Protein AF-A0A2S2E3Z5-F1 (afdb_monomer_lite)

Organism: NCBI:txid2183582

Secondary structure (DSSP, 8-state):
---------------------SSSSSS--S--------------------EEES-HHHHHHHHHHHHHTTHHHHHHHHHHS-SSS--TTEEEESSSS-GGGTS-TT-EEEEEEE---S-SS-HHHHHHHHHHHHHHHHHHTT---

Radius of gyration: 32.73 Å; chains: 1; bounding box: 74×74×73 Å

Foldseek 3Di:
DDYDDDDDDDDDDDDDDDDDDDDPPPPPPDDDDDPDDPDDPPVCPPFDAWDKAQDLVVLVVLQVVLVVVLLQLQLCCQQPVGSPDGLPQWGWDFDDDDQVVHDDPRITTTTITGDDDVDPGDPVSSVVSSVVSSVVSCVVVVHDD

pLDDT: mean 75.18, std 23.55, range [30.61, 97.56]

Structure (mmCIF, N/CA/C/O backbone):
data_AF-A0A2S2E3Z5-F1
#
_entry.id   AF-A0A2S2E3Z5-F1
#
loop_
_atom_site.group_PDB
_atom_site.id
_atom_site.type_symbol
_atom_site.label_atom_id
_atom_site.label_alt_id
_atom_site.label_comp_id
_atom_site.label_asym_id
_atom_site.label_entity_id
_atom_site.label_seq_id
_atom_site.pdbx_PDB_ins_code
_atom_site.Cartn_x
_atom_site.Cartn_y
_atom_site.Cartn_z
_atom_site.occupancy
_atom_site.B_iso_or_equiv
_atom_site.auth_seq_id
_atom_site.auth_comp_id
_atom_site.auth_asym_id
_atom_site.auth_atom_id
_atom_site.pdbx_PDB_model_num
ATOM 1 N N . MET A 1 1 ? 56.247 36.888 55.547 1.00 40.88 1 MET A N 1
ATOM 2 C CA . MET A 1 1 ? 55.958 36.630 54.121 1.00 40.88 1 MET A CA 1
ATOM 3 C C . MET A 1 1 ? 54.585 37.226 53.820 1.00 40.88 1 MET A C 1
ATOM 5 O O . MET A 1 1 ? 53.618 36.719 54.360 1.00 40.88 1 MET A O 1
ATOM 9 N N . LYS A 1 2 ? 54.582 38.364 53.095 1.00 38.31 2 LYS A N 1
ATOM 10 C CA . LYS A 1 2 ? 53.481 39.128 52.446 1.00 38.31 2 LYS A CA 1
ATOM 11 C C . LYS A 1 2 ? 52.156 39.290 53.226 1.00 38.31 2 LYS A C 1
ATOM 13 O O . LYS A 1 2 ? 51.391 38.346 53.335 1.00 38.31 2 LYS A O 1
ATOM 18 N N . SER A 1 3 ? 51.948 40.429 53.899 1.00 33.06 3 SER A N 1
ATOM 19 C CA . SER A 1 3 ? 51.377 41.718 53.401 1.00 33.06 3 SER A CA 1
ATOM 20 C C . SER A 1 3 ? 49.857 41.760 53.623 1.00 33.06 3 SER A C 1
ATOM 22 O O . SER A 1 3 ? 49.135 40.955 53.056 1.00 33.06 3 SER A O 1
ATOM 24 N N . GLU A 1 4 ? 49.366 42.469 54.643 1.00 31.39 4 GLU A N 1
ATOM 25 C CA . GLU A 1 4 ? 49.047 43.917 54.718 1.00 31.39 4 GLU A CA 1
ATOM 26 C C . GLU A 1 4 ? 47.560 44.201 54.401 1.00 31.39 4 GLU A C 1
ATOM 28 O O . GLU A 1 4 ? 47.066 43.849 53.342 1.00 31.39 4 GLU A O 1
ATOM 33 N N . VAL A 1 5 ? 46.760 44.578 55.413 1.00 31.84 5 VAL A N 1
ATOM 34 C CA . VAL A 1 5 ? 46.339 45.957 55.794 1.00 31.84 5 VAL A CA 1
ATOM 35 C C . VAL A 1 5 ? 45.035 46.357 55.068 1.00 31.84 5 VAL A C 1
ATOM 37 O O . VAL A 1 5 ? 44.982 46.436 53.855 1.00 31.84 5 VAL A O 1
ATOM 40 N N . LYS A 1 6 ? 43.879 46.386 55.750 1.00 30.61 6 LYS A N 1
ATOM 41 C CA . LYS A 1 6 ? 43.301 47.456 56.604 1.00 30.61 6 LYS A CA 1
ATOM 42 C C . LYS A 1 6 ? 42.541 48.540 55.808 1.00 30.61 6 LYS A C 1
ATOM 44 O O . LYS A 1 6 ? 43.124 49.292 55.048 1.00 30.61 6 LYS A O 1
ATOM 49 N N . LYS A 1 7 ? 41.295 48.743 56.262 1.00 32.44 7 LYS A N 1
ATOM 50 C CA . LYS A 1 7 ? 40.623 50.036 56.530 1.00 32.44 7 LYS A CA 1
ATOM 51 C C . LYS A 1 7 ? 39.932 50.828 55.397 1.00 32.44 7 LYS A C 1
ATOM 53 O O . LYS A 1 7 ? 40.562 51.355 54.502 1.00 32.44 7 LYS A O 1
ATOM 58 N N . LYS A 1 8 ? 38.650 51.097 55.706 1.00 30.69 8 LYS A N 1
ATOM 59 C CA . LYS A 1 8 ? 37.902 52.382 55.692 1.00 30.69 8 LYS A CA 1
ATOM 60 C C . LYS A 1 8 ? 37.706 53.153 54.366 1.00 30.69 8 LYS A C 1
ATOM 62 O O . LYS A 1 8 ? 38.656 53.655 53.793 1.00 30.69 8 LYS A O 1
ATOM 67 N N . ARG A 1 9 ? 36.404 53.351 54.057 1.00 36.72 9 ARG A N 1
ATOM 68 C CA . ARG A 1 9 ? 35.670 54.541 53.524 1.00 36.72 9 ARG A CA 1
ATOM 69 C C . ARG A 1 9 ? 36.523 55.805 53.259 1.00 36.72 9 ARG A C 1
ATOM 71 O O . ARG A 1 9 ? 37.350 56.086 54.125 1.00 36.72 9 ARG A O 1
ATOM 78 N N . PRO A 1 10 ? 36.194 56.685 52.276 1.00 39.16 10 PRO A N 1
ATOM 79 C CA . PRO A 1 10 ? 34.816 57.162 52.036 1.00 39.16 10 PRO A CA 1
ATOM 80 C C . PRO A 1 10 ? 34.442 57.628 50.599 1.00 39.16 10 PRO A C 1
ATOM 82 O O . PRO A 1 10 ? 35.269 57.685 49.703 1.00 39.16 10 PRO A O 1
ATOM 85 N N . SER A 1 11 ? 33.145 57.938 50.447 1.00 40.94 11 SER A N 1
ATOM 86 C CA . SER A 1 11 ? 32.501 58.996 49.632 1.00 40.94 11 SER A CA 1
ATOM 87 C C . SER A 1 11 ? 33.118 59.466 48.304 1.00 40.94 11 SER A C 1
ATOM 89 O O . SER A 1 11 ? 34.217 60.002 48.309 1.00 40.94 11 SER A O 1
ATOM 91 N N . LEU A 1 12 ? 32.308 59.437 47.236 1.00 34.06 12 LEU A N 1
ATOM 92 C CA . LEU A 1 12 ? 31.964 60.530 46.289 1.00 34.06 12 LEU A CA 1
ATOM 93 C C . LEU A 1 12 ? 31.145 59.862 45.152 1.00 34.06 12 LEU A C 1
ATOM 95 O O . LEU A 1 12 ? 31.655 58.980 44.476 1.00 34.06 12 LEU A O 1
ATOM 99 N N . SER A 1 13 ? 29.817 59.978 45.063 1.00 32.81 13 SER A N 1
ATOM 100 C CA . SER A 1 13 ? 29.017 61.114 44.574 1.00 32.81 13 SER A CA 1
ATOM 101 C C . SER A 1 13 ? 29.435 61.659 43.201 1.00 32.81 13 SER A C 1
ATOM 103 O O . SER A 1 13 ? 30.379 62.437 43.139 1.00 32.81 13 SER A O 1
ATOM 105 N N . CYS A 1 14 ? 28.583 61.359 42.203 1.00 31.95 14 CYS A N 1
ATOM 106 C CA . CYS A 1 14 ? 28.210 62.177 41.032 1.00 31.95 14 CYS A CA 1
ATOM 107 C C . CYS A 1 14 ? 29.308 62.420 39.966 1.00 31.95 14 CYS A C 1
ATOM 109 O O . CYS A 1 14 ? 30.441 62.712 40.292 1.00 31.95 14 CYS A O 1
ATOM 111 N N . GLN A 1 15 ? 29.071 62.394 38.655 1.00 37.56 15 GLN A N 1
ATOM 112 C CA . GLN A 1 15 ? 27.871 62.259 37.830 1.00 37.56 15 GLN A CA 1
ATOM 113 C C . GLN A 1 15 ? 28.333 62.050 36.349 1.00 37.56 15 GLN A C 1
ATOM 115 O O . GLN A 1 15 ? 29.526 61.831 36.139 1.00 37.56 15 GLN A O 1
ATOM 120 N N . PRO A 1 16 ? 27.432 62.009 35.342 1.00 53.75 16 PRO A N 1
ATOM 121 C CA . PRO A 1 16 ? 27.617 61.366 34.038 1.00 53.75 16 PRO A CA 1
ATOM 122 C C . PRO A 1 16 ? 28.481 62.254 33.117 1.00 53.75 16 PRO A C 1
ATOM 124 O O . PRO A 1 16 ? 28.834 63.365 33.487 1.00 53.75 16 PRO A O 1
ATOM 127 N N . VAL A 1 17 ? 28.930 61.845 31.932 1.00 37.28 17 VAL A N 1
ATOM 128 C CA . VAL A 1 17 ? 28.129 61.591 30.728 1.00 37.28 17 VAL A CA 1
ATOM 129 C C . VAL A 1 17 ? 29.037 61.000 29.655 1.00 37.28 17 VAL A C 1
ATOM 131 O O . VAL A 1 17 ? 30.145 61.495 29.501 1.00 37.28 17 VAL A O 1
ATOM 134 N N . SER A 1 18 ? 28.453 60.115 28.835 1.00 41.28 18 SER A N 1
ATOM 135 C CA . SER A 1 18 ? 28.618 60.073 27.370 1.00 41.28 18 SER A CA 1
ATOM 136 C C . SER A 1 18 ? 30.040 59.735 26.865 1.00 41.28 18 SER A C 1
ATOM 138 O O . SER A 1 18 ? 31.052 60.075 27.443 1.00 41.28 18 SER A O 1
ATOM 140 N N . VAL A 1 19 ? 30.272 59.050 25.762 1.00 40.72 19 VAL A N 1
ATOM 141 C CA . VAL A 1 19 ? 29.564 59.008 24.500 1.00 40.72 19 VAL A CA 1
ATOM 142 C C . VAL A 1 19 ? 30.114 57.753 23.800 1.00 40.72 19 VAL A C 1
ATOM 144 O O . VAL A 1 19 ? 31.325 57.571 23.778 1.00 40.72 19 VAL A O 1
ATOM 147 N N . LYS A 1 20 ? 29.242 56.982 23.141 1.00 33.75 20 LYS A N 1
ATOM 148 C CA . LYS A 1 20 ? 29.552 56.104 21.993 1.00 33.75 20 LYS A CA 1
ATOM 149 C C . LYS A 1 20 ? 30.392 54.837 22.230 1.00 33.75 20 LYS A C 1
ATOM 151 O O . LYS A 1 20 ? 31.569 54.895 22.545 1.00 33.75 20 LYS A O 1
ATOM 156 N N . SER A 1 21 ? 29.780 53.730 21.789 1.00 45.66 21 SER A N 1
ATOM 157 C CA . SER A 1 21 ? 30.426 52.716 20.941 1.00 45.66 21 SER A CA 1
ATOM 158 C C . SER A 1 21 ? 31.442 51.824 21.670 1.00 45.66 21 SER A C 1
ATOM 160 O O . SER A 1 21 ? 32.473 52.272 22.128 1.00 45.66 21 SER A O 1
ATOM 162 N N . VAL A 1 22 ? 31.287 50.513 21.799 1.00 46.78 22 VAL A N 1
ATOM 163 C CA . VAL A 1 22 ? 30.863 49.522 20.809 1.00 46.78 22 VAL A CA 1
ATOM 164 C C . VAL A 1 22 ? 30.614 48.240 21.611 1.00 46.78 22 VAL A C 1
ATOM 166 O O . VAL A 1 22 ? 31.558 47.493 21.814 1.00 46.78 22 VAL A O 1
ATOM 169 N N . MET A 1 23 ? 29.421 47.981 22.159 1.00 42.38 23 MET A N 1
ATOM 170 C CA . MET A 1 23 ? 29.126 46.615 22.655 1.00 42.38 23 MET A CA 1
ATOM 171 C C . MET A 1 23 ? 27.669 46.312 23.024 1.00 42.38 23 MET A C 1
ATOM 173 O O . MET A 1 23 ? 27.415 45.330 23.704 1.00 42.38 23 MET A O 1
ATOM 177 N N . TYR A 1 24 ? 26.688 47.103 22.585 1.00 46.25 24 TYR A N 1
ATOM 178 C CA . TYR A 1 24 ? 25.273 46.792 22.851 1.00 46.25 24 TYR A CA 1
ATOM 179 C C . TYR A 1 24 ? 24.386 47.014 21.620 1.00 46.25 24 TYR A C 1
ATOM 181 O O . TYR A 1 24 ? 23.295 47.558 21.714 1.00 46.25 24 TYR A O 1
ATOM 189 N N . ALA A 1 25 ? 24.866 46.593 20.446 1.00 46.41 25 ALA A N 1
ATOM 190 C CA . ALA A 1 25 ? 24.129 46.663 19.179 1.00 46.41 25 ALA A CA 1
ATOM 191 C C . ALA A 1 25 ? 23.943 45.283 18.513 1.00 46.41 25 ALA A C 1
ATOM 193 O O . ALA A 1 25 ? 23.871 45.194 17.294 1.00 46.41 25 ALA A O 1
ATOM 194 N N . LEU A 1 26 ? 23.887 44.198 19.296 1.00 47.25 26 LEU A N 1
ATOM 195 C CA . LEU A 1 26 ? 23.691 42.834 18.771 1.00 47.25 26 LEU A CA 1
ATOM 196 C C . LEU A 1 26 ? 22.457 42.109 19.332 1.00 47.25 26 LEU A C 1
ATOM 198 O O . LEU A 1 26 ? 22.245 40.947 19.010 1.00 47.25 26 LEU A O 1
ATOM 202 N N . LEU A 1 27 ? 21.611 42.779 20.123 1.00 46.38 27 LEU A N 1
ATOM 203 C CA . LEU A 1 27 ? 20.458 42.144 20.785 1.00 46.38 27 LEU A CA 1
ATOM 204 C C . LEU A 1 27 ? 19.097 42.787 20.456 1.00 46.38 27 LEU A C 1
ATOM 206 O O . LEU A 1 27 ? 18.189 42.781 21.281 1.00 46.38 27 LEU A O 1
ATOM 210 N N . GLY A 1 28 ? 18.940 43.351 19.254 1.00 51.72 28 GLY A N 1
ATOM 211 C CA . GLY A 1 28 ? 17.730 44.097 18.879 1.00 51.72 28 GLY A CA 1
ATOM 212 C C . GLY A 1 28 ? 17.339 44.007 17.405 1.00 51.72 28 GLY A C 1
ATOM 213 O O . GLY A 1 28 ? 16.947 45.015 16.831 1.00 51.72 28 GLY A O 1
ATOM 214 N N . LEU A 1 29 ? 17.469 42.837 16.771 1.00 50.47 29 LEU A N 1
ATOM 215 C CA . LEU A 1 29 ? 17.175 42.676 15.340 1.00 50.47 29 LEU A CA 1
ATOM 216 C C . LEU A 1 29 ? 16.461 41.344 15.042 1.00 50.47 29 LEU A C 1
ATOM 218 O O . LEU A 1 29 ? 16.943 40.536 14.264 1.00 50.47 29 LEU A O 1
ATOM 222 N N . CYS A 1 30 ? 15.310 41.101 15.684 1.00 48.53 30 CYS A N 1
ATOM 223 C CA . CYS A 1 30 ? 14.481 39.907 15.422 1.00 48.53 30 CYS A CA 1
ATOM 224 C C . CYS A 1 30 ? 12.976 40.181 15.249 1.00 48.53 30 CYS A C 1
ATOM 226 O O . CYS A 1 30 ? 12.184 39.245 15.296 1.00 48.53 30 CYS A O 1
ATOM 228 N N . LEU A 1 31 ? 12.540 41.427 15.053 1.00 54.50 31 LEU A N 1
ATOM 229 C CA . LEU A 1 31 ? 11.109 41.753 14.984 1.00 54.50 31 LEU A CA 1
ATOM 230 C C . LEU A 1 31 ? 10.841 42.812 13.913 1.00 54.50 31 LEU A C 1
ATOM 232 O O . LEU A 1 31 ? 10.732 43.987 14.237 1.00 54.50 31 LEU A O 1
ATOM 236 N N . SER A 1 32 ? 10.747 42.409 12.641 1.00 50.81 32 SER A N 1
ATOM 237 C CA . SER A 1 32 ? 10.041 43.193 11.613 1.00 50.81 32 SER A CA 1
ATOM 238 C C . SER A 1 32 ? 9.955 42.459 10.265 1.00 50.81 32 SER A C 1
ATOM 240 O O . SER A 1 32 ? 10.939 42.360 9.542 1.00 50.81 32 SER A O 1
ATOM 242 N N . ALA A 1 33 ? 8.726 42.067 9.922 1.00 51.44 33 ALA A N 1
ATOM 243 C CA . ALA A 1 33 ? 8.144 42.042 8.576 1.00 51.44 33 ALA A CA 1
ATOM 244 C C . ALA A 1 33 ? 8.738 41.117 7.490 1.00 51.44 33 ALA A C 1
ATOM 246 O O . ALA A 1 33 ? 9.608 41.500 6.716 1.00 51.44 33 ALA A O 1
ATOM 247 N N . CYS A 1 34 ? 8.069 39.977 7.294 1.00 47.25 34 CYS A N 1
ATOM 248 C CA . CYS A 1 34 ? 7.616 39.547 5.966 1.00 47.25 34 CYS A CA 1
ATOM 249 C C . CYS A 1 34 ? 6.253 38.855 6.107 1.00 47.25 34 CYS A C 1
ATOM 251 O O . CY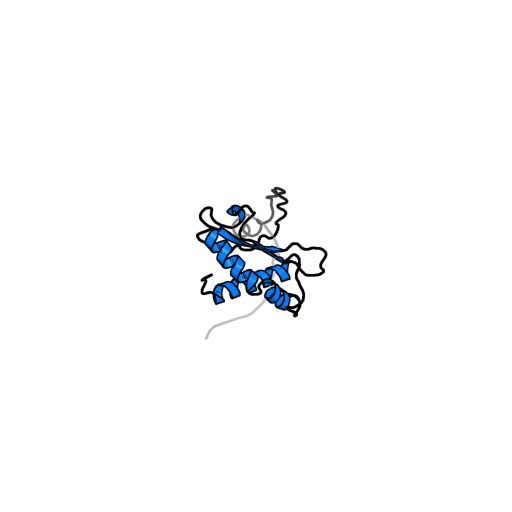S A 1 34 ? 6.148 37.639 6.234 1.00 47.25 34 CYS A O 1
ATOM 253 N N . SER 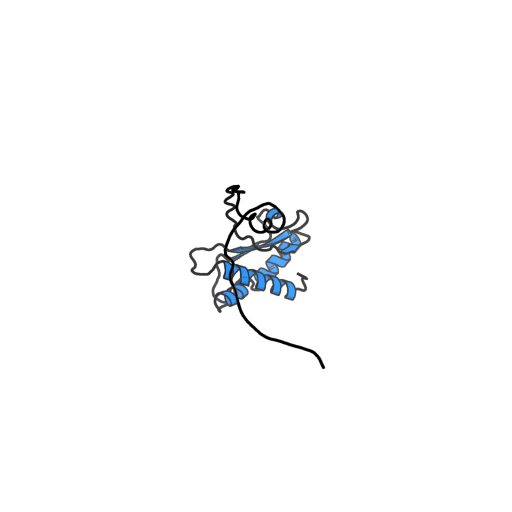A 1 35 ? 5.195 39.667 6.106 1.00 52.25 35 SER A N 1
ATOM 254 C CA . SER A 1 35 ? 3.825 39.216 5.873 1.00 52.25 35 SER A CA 1
ATOM 255 C C . SER A 1 35 ? 3.618 39.077 4.365 1.00 52.25 35 SER A C 1
ATOM 257 O O . SER A 1 35 ? 3.227 40.030 3.701 1.00 52.25 35 SER A O 1
ATOM 259 N N . LEU A 1 36 ? 3.899 37.895 3.824 1.00 49.28 36 LEU A N 1
ATOM 260 C CA . LEU A 1 36 ? 3.430 37.456 2.510 1.00 49.28 36 LEU A CA 1
ATOM 261 C C . LEU A 1 36 ? 2.909 36.032 2.688 1.00 49.28 36 LEU A C 1
ATOM 263 O O . LEU A 1 36 ? 3.658 35.064 2.608 1.00 49.28 36 LEU A O 1
ATOM 267 N N . THR A 1 37 ? 1.618 35.908 2.983 1.00 56.25 37 THR A N 1
ATOM 268 C CA . THR A 1 37 ? 0.885 34.652 2.837 1.00 56.25 37 THR A CA 1
ATOM 269 C C . THR A 1 37 ? 0.194 34.666 1.475 1.00 56.25 37 THR A C 1
ATOM 271 O O . THR A 1 37 ? -0.861 35.284 1.326 1.00 56.25 37 THR A O 1
ATOM 274 N N . PRO A 1 38 ? 0.717 33.969 0.450 1.00 46.47 38 PRO A N 1
ATOM 275 C CA . PRO A 1 38 ? -0.147 33.491 -0.604 1.00 46.47 38 PRO A CA 1
ATOM 276 C C . PRO A 1 38 ? -1.014 32.392 0.006 1.00 46.47 38 PRO A C 1
ATOM 278 O O . PRO A 1 38 ? -0.557 31.295 0.327 1.00 46.47 38 PRO A O 1
ATOM 281 N N . SER A 1 39 ? -2.288 32.728 0.180 1.00 52.66 39 SER A N 1
ATOM 282 C CA . SER A 1 39 ? -3.381 31.779 0.315 1.00 52.66 39 SER A CA 1
ATOM 283 C C . SER A 1 39 ? -3.370 30.838 -0.892 1.00 52.66 39 SER A C 1
ATOM 285 O O . SER A 1 39 ? -4.039 31.094 -1.888 1.00 52.66 39 SER A O 1
ATOM 287 N N . SER A 1 40 ? -2.656 29.720 -0.794 1.00 45.16 40 SER A N 1
ATOM 288 C CA . SER A 1 40 ? -3.095 28.508 -1.468 1.00 45.16 40 SER A CA 1
ATOM 289 C C . SER A 1 40 ? -3.667 27.602 -0.391 1.00 45.16 40 SER A C 1
ATOM 291 O O . SER A 1 40 ? -2.965 26.974 0.398 1.00 45.16 40 SER A O 1
ATOM 293 N N . LYS A 1 41 ? -4.998 27.567 -0.333 1.00 45.00 41 LYS A N 1
ATOM 294 C CA . LYS A 1 41 ? -5.705 26.378 0.124 1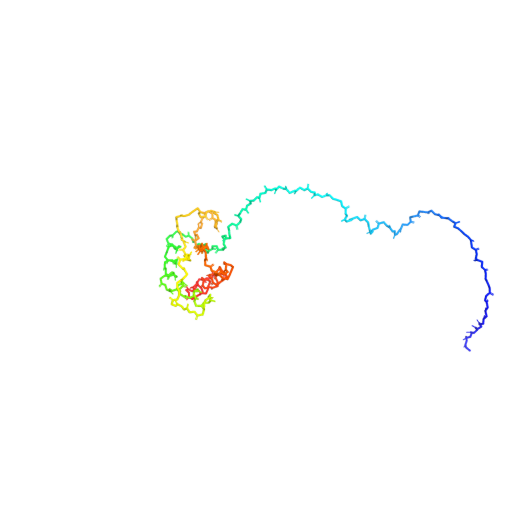.00 45.00 41 LYS A CA 1
ATOM 295 C C . LYS A 1 41 ? -5.361 25.268 -0.868 1.00 45.00 41 LYS A C 1
ATOM 297 O O . LYS A 1 41 ? -6.161 24.933 -1.733 1.00 45.00 41 LYS A O 1
ATOM 302 N N . GLN A 1 42 ? -4.151 24.729 -0.786 1.00 39.25 42 GLN A N 1
ATOM 303 C CA . GLN A 1 42 ? -3.939 23.369 -1.218 1.00 39.25 42 GLN A CA 1
ATOM 304 C C . GLN A 1 42 ? -4.593 22.554 -0.115 1.00 39.25 42 GLN A C 1
ATOM 306 O O . GLN A 1 42 ? -4.038 22.383 0.967 1.00 39.25 42 GLN A O 1
ATOM 311 N N . GLU A 1 43 ? -5.848 22.174 -0.344 1.00 43.56 43 GLU A N 1
ATOM 312 C CA . GLU A 1 43 ? -6.482 21.104 0.406 1.00 43.56 43 GLU A CA 1
ATOM 313 C C . GLU A 1 43 ? -5.601 19.882 0.151 1.00 43.56 43 GLU A C 1
ATOM 315 O O . GLU A 1 43 ? -5.712 19.202 -0.870 1.00 43.56 43 GLU A O 1
ATOM 320 N N . SER A 1 44 ? -4.598 19.721 1.013 1.00 41.44 44 SER A N 1
ATOM 321 C CA . SER A 1 44 ? -3.599 18.675 0.976 1.00 41.44 44 SER A CA 1
ATOM 322 C C . SER A 1 44 ? -4.330 17.391 1.298 1.00 41.44 44 SER A C 1
ATOM 324 O O . SER A 1 44 ? -4.336 16.906 2.426 1.00 41.44 44 SER A O 1
ATOM 326 N N . ARG A 1 45 ? -5.014 16.843 0.290 1.00 48.47 45 ARG A N 1
ATOM 327 C CA . ARG A 1 45 ? -5.426 15.453 0.338 1.00 48.47 45 ARG A CA 1
ATOM 328 C C . ARG A 1 45 ? -4.144 14.684 0.619 1.00 48.47 45 ARG A C 1
ATOM 330 O O . ARG A 1 45 ? -3.204 14.804 -0.169 1.00 48.47 45 ARG A O 1
ATOM 337 N N . PRO A 1 46 ? -4.070 13.976 1.750 1.00 49.00 46 PRO A N 1
ATOM 338 C CA . PRO A 1 46 ? -2.878 13.250 2.106 1.00 49.00 46 PRO A CA 1
ATOM 339 C C . PRO A 1 46 ? -2.748 12.099 1.117 1.00 49.00 46 PRO A C 1
ATOM 341 O O . PRO A 1 46 ? -3.323 11.035 1.333 1.00 49.00 46 PRO A O 1
ATOM 344 N N . VAL A 1 47 ? -2.059 12.313 -0.005 1.00 53.94 47 VAL A N 1
ATOM 345 C CA . VAL A 1 47 ? -1.636 11.190 -0.825 1.00 53.94 47 VAL A CA 1
ATOM 346 C C . VAL A 1 47 ? -0.267 10.783 -0.334 1.00 53.94 47 VAL A C 1
ATOM 348 O O . VAL A 1 47 ? 0.751 11.392 -0.657 1.00 53.94 47 VAL A O 1
ATOM 351 N N . TYR A 1 48 ? -0.280 9.797 0.554 1.00 60.62 48 TYR A N 1
ATOM 352 C CA . TYR A 1 48 ? 0.921 9.306 1.196 1.00 60.62 48 TYR A CA 1
ATOM 353 C C . TYR A 1 48 ? 1.508 8.129 0.420 1.00 60.62 48 TYR A C 1
ATOM 355 O O . TYR A 1 48 ? 0.859 7.107 0.226 1.00 60.62 48 TYR A O 1
ATOM 363 N N . GLN A 1 49 ? 2.763 8.348 0.021 1.00 63.81 49 GLN A N 1
ATOM 364 C CA . GLN A 1 49 ? 3.807 7.422 -0.412 1.00 63.81 49 GLN A CA 1
ATOM 365 C C . GLN A 1 49 ? 3.372 6.302 -1.358 1.00 63.81 49 GLN A C 1
ATOM 367 O O . GLN A 1 49 ? 2.954 5.222 -0.946 1.00 63.81 49 GLN A O 1
ATOM 372 N N . ALA A 1 50 ? 3.553 6.566 -2.648 1.00 79.19 50 ALA A N 1
ATOM 373 C CA . ALA A 1 50 ? 3.477 5.531 -3.654 1.00 79.19 50 ALA A CA 1
ATOM 374 C C . ALA A 1 50 ? 4.737 4.664 -3.665 1.00 79.19 50 ALA A C 1
ATOM 376 O O . ALA A 1 50 ? 5.847 5.145 -3.434 1.00 79.19 50 ALA A O 1
ATOM 377 N N . PHE A 1 51 ? 4.548 3.388 -3.981 1.00 90.38 51 PHE A N 1
ATOM 378 C CA . PHE A 1 51 ? 5.640 2.487 -4.319 1.00 90.38 51 PHE A CA 1
ATOM 379 C C . PHE A 1 51 ? 5.779 2.417 -5.844 1.00 90.38 51 PHE A C 1
ATOM 381 O O . PHE A 1 51 ? 4.867 1.942 -6.519 1.00 90.38 51 PHE A O 1
ATOM 388 N N . CYS A 1 52 ? 6.881 2.938 -6.383 1.00 92.62 52 CYS A N 1
ATOM 389 C CA . CYS A 1 52 ? 7.082 3.119 -7.821 1.00 92.62 52 CYS A CA 1
ATOM 390 C C . CYS A 1 52 ? 7.809 1.921 -8.448 1.00 92.62 52 CYS A C 1
ATOM 392 O O . CYS A 1 52 ? 8.858 1.501 -7.968 1.00 92.62 52 CYS A O 1
ATOM 394 N N . LEU A 1 53 ? 7.263 1.397 -9.544 1.00 93.81 53 LEU A N 1
ATOM 395 C CA . LEU A 1 53 ? 7.751 0.223 -10.273 1.00 93.81 53 LEU A CA 1
ATOM 396 C C . LEU A 1 53 ? 8.124 0.574 -11.714 1.00 93.81 53 LEU A C 1
ATOM 398 O O . LEU A 1 53 ? 7.719 1.614 -12.236 1.00 93.81 53 LEU A O 1
ATOM 402 N N . GLY A 1 54 ? 8.884 -0.302 -12.376 1.00 94.06 54 GLY A N 1
ATOM 403 C CA . GLY A 1 54 ? 9.415 -0.034 -13.716 1.00 94.06 54 GLY A CA 1
ATOM 404 C C . GLY A 1 54 ? 8.369 -0.107 -14.830 1.00 94.06 54 GLY A C 1
ATOM 405 O O . GLY A 1 54 ? 8.593 0.411 -15.921 1.00 94.06 54 GLY A O 1
ATOM 406 N N . SER A 1 55 ? 7.217 -0.738 -14.581 1.00 94.88 55 SER A N 1
ATOM 407 C CA . SER A 1 55 ? 6.142 -0.863 -15.570 1.00 94.88 55 SER A CA 1
ATOM 408 C C . SER A 1 55 ? 4.752 -0.941 -14.936 1.00 94.88 55 SER A C 1
ATOM 410 O O . SER A 1 55 ? 4.592 -1.386 -13.799 1.00 94.88 55 SER A O 1
ATOM 412 N N . GLU A 1 56 ? 3.725 -0.574 -15.707 1.00 94.31 56 GLU A N 1
ATOM 413 C CA . GLU A 1 56 ? 2.323 -0.716 -15.298 1.00 94.31 56 GLU A CA 1
ATOM 414 C C . GLU A 1 56 ? 1.961 -2.179 -15.028 1.00 94.31 56 GLU A C 1
ATOM 416 O O . GLU A 1 56 ? 1.289 -2.491 -14.050 1.00 94.31 56 GLU A O 1
ATOM 421 N N . ALA A 1 57 ? 2.437 -3.096 -15.877 1.00 96.19 57 ALA A N 1
ATOM 422 C CA . ALA A 1 57 ? 2.186 -4.525 -15.728 1.00 96.19 57 ALA A CA 1
ATOM 423 C C . ALA A 1 57 ? 2.762 -5.064 -14.411 1.00 96.19 57 ALA A C 1
ATOM 425 O O . ALA A 1 57 ? 2.129 -5.879 -13.738 1.00 96.19 57 ALA A O 1
ATOM 426 N N . GLU A 1 58 ? 3.941 -4.582 -14.018 1.00 95.50 58 GLU A N 1
ATOM 427 C CA . GLU A 1 58 ? 4.555 -4.925 -12.742 1.00 95.50 58 GLU A CA 1
ATOM 428 C C . GLU A 1 58 ? 3.767 -4.353 -11.557 1.00 95.50 58 GLU A C 1
ATOM 430 O O . GLU A 1 58 ? 3.470 -5.104 -10.626 1.00 95.50 58 GLU A O 1
ATOM 435 N N . ALA A 1 59 ? 3.351 -3.082 -11.623 1.00 95.38 59 ALA A N 1
ATOM 436 C CA . ALA A 1 59 ? 2.500 -2.453 -10.610 1.00 95.38 59 ALA A CA 1
ATOM 437 C C . ALA A 1 59 ? 1.155 -3.159 -10.450 1.00 95.38 59 ALA A C 1
ATOM 439 O O . ALA A 1 59 ? 0.760 -3.484 -9.330 1.00 95.38 59 ALA A O 1
ATOM 440 N N . ARG A 1 60 ? 0.496 -3.497 -11.562 1.00 96.38 60 ARG A N 1
ATOM 441 C CA . ARG A 1 60 ? -0.750 -4.266 -11.568 1.00 96.38 60 ARG A CA 1
ATOM 442 C C . ARG A 1 60 ? -0.550 -5.654 -10.972 1.00 96.38 60 ARG A C 1
ATOM 444 O O . ARG A 1 60 ? -1.368 -6.083 -10.162 1.00 96.38 60 ARG A O 1
ATOM 451 N N . ARG A 1 61 ? 0.508 -6.375 -11.358 1.00 96.75 61 ARG A N 1
ATOM 452 C CA . ARG A 1 61 ? 0.785 -7.726 -10.844 1.00 96.75 61 ARG A CA 1
ATOM 453 C C . ARG A 1 61 ? 1.042 -7.697 -9.339 1.00 96.75 61 ARG A C 1
ATOM 455 O O . ARG A 1 61 ? 0.406 -8.448 -8.607 1.00 96.75 61 ARG A O 1
ATOM 462 N N . LEU A 1 62 ? 1.949 -6.832 -8.887 1.00 96.31 62 LEU A N 1
ATOM 463 C CA . LEU A 1 62 ? 2.342 -6.749 -7.483 1.00 96.31 62 LEU A CA 1
ATOM 464 C C . LEU A 1 62 ? 1.212 -6.191 -6.608 1.00 96.31 62 LEU A C 1
ATOM 466 O O . LEU A 1 62 ? 0.940 -6.740 -5.545 1.00 96.31 62 LEU A O 1
ATOM 470 N N . GLY A 1 63 ? 0.513 -5.154 -7.073 1.00 95.56 63 GLY A N 1
ATOM 471 C CA . GLY A 1 63 ? -0.636 -4.574 -6.379 1.00 95.56 63 GLY A CA 1
ATOM 472 C C . GLY A 1 63 ? -1.784 -5.568 -6.210 1.00 95.56 63 GLY A C 1
ATOM 473 O O . GLY A 1 63 ? -2.294 -5.723 -5.100 1.00 95.56 63 GLY A O 1
ATOM 474 N N . ASN A 1 64 ? -2.139 -6.307 -7.270 1.00 96.56 64 ASN A N 1
ATOM 475 C CA . ASN A 1 64 ? -3.148 -7.367 -7.181 1.00 96.56 64 ASN A CA 1
ATOM 476 C C . ASN A 1 64 ? -2.727 -8.484 -6.233 1.00 96.56 64 ASN A C 1
ATOM 478 O O . ASN A 1 64 ? -3.547 -8.955 -5.449 1.00 96.56 64 ASN A O 1
ATOM 482 N N . ASP A 1 65 ? -1.471 -8.919 -6.314 1.00 97.06 65 ASP A N 1
ATOM 483 C CA . ASP A 1 65 ? -0.964 -9.967 -5.442 1.00 97.06 65 ASP A CA 1
ATOM 484 C C . ASP A 1 65 ? -1.028 -9.533 -3.969 1.00 97.06 65 ASP A C 1
ATOM 486 O O . ASP A 1 65 ? -1.593 -10.247 -3.145 1.00 97.06 65 ASP A O 1
ATOM 490 N N . ILE A 1 66 ? -0.562 -8.330 -3.632 1.00 96.81 66 ILE A N 1
ATOM 491 C CA . ILE A 1 66 ? -0.656 -7.782 -2.271 1.00 96.81 66 ILE A CA 1
ATOM 492 C C . ILE A 1 66 ? -2.114 -7.692 -1.813 1.00 96.81 66 ILE A C 1
ATOM 494 O O . ILE A 1 66 ? -2.447 -8.172 -0.730 1.00 96.81 66 ILE A O 1
ATOM 498 N N . TYR A 1 67 ? -2.996 -7.124 -2.638 1.00 95.38 67 TYR A N 1
ATOM 499 C CA . TYR A 1 67 ? -4.403 -6.953 -2.282 1.00 95.38 67 TYR A CA 1
ATOM 500 C C . TYR A 1 67 ? -5.095 -8.298 -2.015 1.00 95.38 67 TYR A C 1
ATOM 502 O O . TYR A 1 67 ? -5.714 -8.481 -0.965 1.00 95.38 67 TYR A O 1
ATOM 510 N N . ARG A 1 68 ? -4.923 -9.273 -2.918 1.00 96.38 68 ARG A N 1
ATOM 511 C CA . ARG A 1 68 ? -5.514 -10.618 -2.804 1.00 96.38 68 ARG A CA 1
ATOM 512 C C . ARG A 1 68 ? -4.952 -11.425 -1.638 1.00 96.38 68 ARG A C 1
ATOM 514 O O . ARG A 1 68 ? -5.665 -12.257 -1.089 1.00 96.38 68 ARG A O 1
ATOM 521 N N . ASN A 1 69 ? -3.718 -11.158 -1.219 1.00 97.19 69 ASN A N 1
ATOM 522 C CA . ASN A 1 69 ? -3.091 -11.808 -0.065 1.00 97.19 69 ASN A CA 1
ATOM 523 C C . ASN A 1 69 ? -3.424 -11.124 1.278 1.00 97.19 69 ASN A C 1
ATOM 525 O O . ASN A 1 69 ? -2.645 -11.188 2.233 1.00 97.19 69 ASN A O 1
ATOM 529 N N . GLY A 1 70 ? -4.594 -10.485 1.369 1.00 96.38 70 GLY A N 1
ATOM 530 C CA . GLY A 1 70 ? -5.155 -10.019 2.635 1.00 96.38 70 GLY A CA 1
ATOM 531 C C . GLY A 1 70 ? -4.636 -8.662 3.096 1.00 96.38 70 GLY A C 1
ATOM 532 O O . GLY A 1 70 ? -4.565 -8.420 4.298 1.00 96.38 70 GLY A O 1
ATOM 533 N N . TYR A 1 71 ? -4.277 -7.765 2.173 1.00 96.88 71 TYR A N 1
ATOM 534 C CA . TYR A 1 71 ? -3.875 -6.404 2.534 1.00 96.88 71 TYR A CA 1
ATOM 535 C C . TYR A 1 71 ? -4.892 -5.729 3.467 1.00 96.88 71 TYR A C 1
ATOM 537 O O . TYR A 1 71 ? -4.548 -5.336 4.581 1.00 96.88 71 TYR A O 1
ATOM 545 N N . SER A 1 72 ? -6.160 -5.659 3.050 1.00 95.38 72 SER A N 1
ATOM 546 C CA . SER A 1 72 ? -7.203 -4.961 3.810 1.00 95.38 72 SER A CA 1
ATOM 547 C C . SER A 1 72 ? -7.469 -5.600 5.176 1.00 95.38 72 SER A C 1
ATOM 549 O O . SER A 1 72 ? -7.619 -4.879 6.160 1.00 95.38 72 SER A O 1
ATOM 551 N N . SER A 1 73 ? -7.462 -6.934 5.273 1.00 96.88 73 SER A N 1
ATOM 552 C CA . SER A 1 73 ? -7.693 -7.638 6.543 1.00 96.88 73 SER A CA 1
ATOM 553 C C . SER A 1 73 ? -6.530 -7.463 7.523 1.00 96.88 73 SER A C 1
ATOM 555 O O . SER A 1 73 ? -6.750 -7.265 8.719 1.00 96.88 73 SER A O 1
ATOM 557 N N . ARG A 1 74 ? -5.283 -7.447 7.030 1.00 97.56 74 ARG A N 1
ATOM 558 C CA . ARG A 1 74 ? -4.100 -7.130 7.844 1.00 97.56 74 ARG A CA 1
ATOM 559 C C . ARG A 1 74 ? -4.135 -5.689 8.348 1.00 97.56 74 ARG A C 1
ATOM 561 O O . ARG A 1 74 ? -3.818 -5.458 9.510 1.00 97.56 74 ARG A O 1
ATOM 568 N N . VAL A 1 75 ? -4.533 -4.723 7.514 1.00 96.62 75 VAL A N 1
ATOM 569 C CA . VAL A 1 75 ? -4.709 -3.332 7.968 1.00 96.62 75 VAL A CA 1
ATOM 570 C C . VAL A 1 75 ? -5.815 -3.245 9.017 1.00 96.62 75 VAL A C 1
ATOM 572 O O . VAL A 1 75 ? -5.606 -2.614 10.052 1.00 96.62 75 VAL A O 1
ATOM 575 N N . SER A 1 76 ? -6.950 -3.914 8.797 1.00 95.88 76 SER A N 1
ATOM 576 C CA . SER A 1 76 ? -8.051 -3.932 9.762 1.00 95.88 76 SER A CA 1
ATOM 577 C C . SER A 1 76 ? -7.621 -4.451 11.129 1.00 95.88 76 SER A C 1
ATOM 579 O O . SER A 1 76 ? -7.904 -3.813 12.140 1.00 95.88 76 SER A O 1
ATOM 581 N N . TYR A 1 77 ? -6.860 -5.546 11.168 1.00 97.06 77 TYR A N 1
ATOM 582 C CA . TYR A 1 77 ? -6.334 -6.083 12.420 1.00 97.06 77 TYR A CA 1
ATOM 583 C C . TYR A 1 77 ? -5.553 -5.033 13.222 1.00 97.06 77 TYR A C 1
ATOM 585 O O . TYR A 1 77 ? -5.729 -4.915 14.429 1.00 97.06 77 TYR A O 1
ATOM 593 N N . TRP A 1 78 ? -4.735 -4.211 12.566 1.00 96.25 78 TRP A N 1
ATOM 594 C CA . TRP A 1 78 ? -3.979 -3.162 13.254 1.00 96.25 78 TRP A CA 1
ATOM 595 C C . TRP A 1 78 ? -4.811 -1.934 13.643 1.00 96.25 78 TRP A C 1
ATOM 597 O O . TRP A 1 78 ? -4.466 -1.225 14.591 1.00 96.25 78 TRP A O 1
ATOM 607 N N . VAL A 1 79 ? -5.886 -1.651 12.909 1.00 94.06 79 VAL A N 1
ATOM 608 C CA . VAL A 1 79 ? -6.769 -0.508 13.178 1.00 94.06 79 VAL A CA 1
ATOM 609 C C . VAL A 1 79 ? -7.775 -0.832 14.285 1.00 94.06 79 VAL A C 1
ATOM 611 O O . VAL A 1 79 ? -7.971 -0.010 15.177 1.00 94.06 79 VAL A O 1
ATOM 614 N N . TYR A 1 80 ? -8.375 -2.022 14.246 1.00 93.50 80 TYR A N 1
ATOM 615 C CA . TYR A 1 80 ? -9.479 -2.427 15.117 1.00 93.50 80 TYR A CA 1
ATOM 616 C C . TYR A 1 80 ? -9.146 -3.549 16.102 1.00 93.50 80 TYR A C 1
ATOM 618 O O . TYR A 1 80 ? -9.934 -3.805 17.007 1.00 93.50 80 TYR A O 1
ATOM 626 N N . GLY A 1 81 ? -8.018 -4.241 15.937 1.00 95.31 81 GLY A N 1
ATOM 627 C CA . GLY A 1 81 ? -7.736 -5.486 16.661 1.00 95.31 81 GLY A CA 1
ATOM 628 C C . GLY A 1 81 ? -8.450 -6.712 16.082 1.00 95.31 81 GLY A C 1
ATOM 629 O O . GLY A 1 81 ? -8.356 -7.791 16.659 1.00 95.31 81 GLY A O 1
ATOM 630 N N . ASP A 1 82 ? -9.148 -6.566 14.951 1.00 95.44 82 ASP A N 1
ATOM 631 C CA . ASP A 1 82 ? -9.963 -7.611 14.332 1.00 95.44 82 ASP A CA 1
ATOM 632 C C . ASP A 1 82 ? -9.818 -7.569 12.800 1.00 95.44 82 ASP A C 1
ATOM 634 O O . ASP A 1 82 ? -10.057 -6.543 12.158 1.00 95.44 82 ASP A O 1
ATOM 638 N N . SER A 1 83 ? -9.398 -8.685 12.202 1.00 96.25 83 SER A N 1
ATOM 639 C CA . SER A 1 83 ? -9.201 -8.819 10.753 1.00 96.25 83 SER A CA 1
ATOM 640 C C . SER A 1 83 ? -10.496 -9.063 9.972 1.00 96.25 83 SER A C 1
ATOM 642 O O . SER A 1 83 ? -10.475 -8.971 8.744 1.00 96.25 83 SER A O 1
ATOM 644 N N . SER A 1 84 ? -11.596 -9.385 10.661 1.00 95.44 84 SER A N 1
ATOM 645 C CA . SER A 1 84 ? -12.912 -9.640 10.065 1.00 95.44 84 SER A CA 1
ATOM 646 C C . SER A 1 84 ? -13.718 -8.364 9.813 1.00 95.44 84 SER A C 1
ATOM 648 O O . SER A 1 84 ? -14.636 -8.370 8.993 1.00 95.44 84 SER A O 1
ATOM 650 N N . ILE A 1 85 ? -13.359 -7.260 10.475 1.00 93.19 85 ILE A N 1
ATOM 651 C CA . ILE A 1 85 ? -13.970 -5.951 10.243 1.00 93.19 85 ILE A CA 1
ATOM 652 C C . ILE A 1 85 ? -13.431 -5.383 8.927 1.00 93.19 85 ILE A C 1
ATOM 654 O O . ILE A 1 85 ? -12.233 -5.380 8.669 1.00 93.19 85 ILE A O 1
ATOM 658 N N . GLU A 1 86 ? -14.309 -4.891 8.060 1.00 89.62 86 GLU A N 1
ATOM 659 C CA . GLU A 1 86 ? -13.881 -4.278 6.806 1.00 89.62 86 GLU A CA 1
ATOM 660 C C . GLU A 1 86 ? -13.690 -2.765 6.971 1.00 89.62 86 GLU A C 1
ATOM 662 O O . GLU A 1 86 ? -14.545 -2.059 7.510 1.00 89.62 86 GLU A O 1
ATOM 667 N N . ILE A 1 87 ? -12.580 -2.238 6.448 1.00 91.00 87 ILE A N 1
ATOM 668 C CA . ILE A 1 87 ? -12.422 -0.802 6.198 1.00 91.00 87 ILE A CA 1
ATOM 669 C C . ILE A 1 87 ? -12.873 -0.549 4.754 1.00 91.00 87 ILE A C 1
ATOM 671 O O . ILE A 1 87 ? -12.052 -0.513 3.841 1.00 91.00 87 ILE A O 1
ATOM 675 N N . SER A 1 88 ? -14.184 -0.405 4.546 1.00 85.50 88 SER A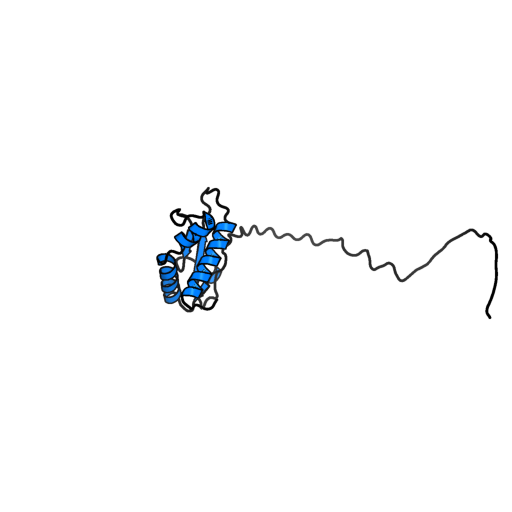 N 1
ATOM 676 C CA . SER A 1 88 ? -14.835 -0.392 3.220 1.00 85.50 88 SER A CA 1
ATOM 677 C C . SER A 1 88 ? -14.283 0.642 2.230 1.00 85.50 88 SER A C 1
ATOM 679 O O . SER A 1 88 ? -14.366 0.472 1.017 1.00 85.50 88 SER A O 1
ATOM 681 N N . SER A 1 89 ? -13.702 1.729 2.729 1.00 88.12 89 SER A N 1
ATOM 682 C CA . SER A 1 89 ? -13.159 2.808 1.909 1.00 88.12 89 SER A CA 1
ATOM 683 C C . SER A 1 89 ? -11.640 2.760 1.721 1.00 88.12 89 SER A C 1
ATOM 685 O O . SER A 1 89 ? -11.079 3.700 1.149 1.00 88.12 89 SER A O 1
ATOM 687 N N . LEU A 1 90 ? -10.972 1.703 2.203 1.00 91.75 90 LEU A N 1
ATOM 688 C CA . LEU A 1 90 ? -9.546 1.449 2.007 1.00 91.75 90 LEU A CA 1
ATOM 689 C C . LEU A 1 90 ? -9.314 0.598 0.752 1.00 91.75 90 LEU A C 1
ATOM 691 O O . LEU A 1 90 ? -9.860 -0.493 0.609 1.00 91.75 90 LEU A O 1
ATOM 695 N N . ALA A 1 91 ? -8.438 1.066 -0.131 1.00 90.94 91 ALA A N 1
ATOM 696 C CA . ALA A 1 91 ? -8.070 0.375 -1.359 1.00 90.94 91 ALA A CA 1
ATOM 697 C C . ALA A 1 91 ? -6.584 0.558 -1.700 1.00 90.94 91 ALA A C 1
ATOM 699 O O . ALA A 1 91 ? -5.947 1.532 -1.290 1.00 90.94 91 ALA A O 1
ATOM 700 N N . LEU A 1 92 ? -6.063 -0.360 -2.517 1.00 93.44 92 LEU A N 1
ATOM 701 C CA . LEU A 1 92 ? -4.815 -0.188 -3.256 1.00 93.44 92 LEU A CA 1
ATOM 702 C C . LEU A 1 92 ? -5.141 0.095 -4.720 1.00 93.44 92 LEU A C 1
ATOM 704 O O . LEU A 1 92 ? -5.972 -0.592 -5.309 1.00 93.44 92 LEU A O 1
ATOM 708 N N . LEU A 1 93 ? -4.489 1.099 -5.298 1.00 92.44 93 LEU A N 1
ATOM 709 C CA . LEU A 1 93 ? -4.644 1.474 -6.699 1.00 92.44 93 LEU A CA 1
ATOM 710 C C . LEU A 1 93 ? -3.298 1.409 -7.419 1.00 92.44 93 LEU A C 1
ATOM 712 O O . LEU A 1 93 ? -2.278 1.796 -6.862 1.00 92.44 93 LEU A O 1
ATOM 716 N N . TRP A 1 94 ? -3.307 0.987 -8.676 1.00 93.06 94 TRP A N 1
ATOM 717 C CA . TRP A 1 94 ? -2.135 0.984 -9.567 1.00 93.06 94 TRP A CA 1
ATOM 718 C C . TRP A 1 94 ? -2.454 1.538 -10.965 1.00 93.06 94 TRP A C 1
ATOM 720 O O . TRP A 1 94 ? -1.574 1.634 -11.814 1.00 93.06 94 TRP A O 1
ATOM 730 N N . GLU A 1 95 ? -3.716 1.898 -11.216 1.00 88.06 95 GLU A N 1
ATOM 731 C CA . GLU A 1 95 ? -4.210 2.455 -12.476 1.00 88.06 95 GLU A CA 1
ATOM 732 C C . GLU A 1 95 ? -5.447 3.340 -12.245 1.00 88.06 95 GLU A C 1
ATOM 734 O O . GLU A 1 95 ? -6.009 3.365 -11.146 1.00 88.06 95 GLU A O 1
ATOM 739 N N . GLY A 1 96 ? -5.890 4.058 -13.284 1.00 86.44 96 GLY A N 1
ATOM 740 C CA . GLY A 1 96 ? -7.107 4.882 -13.231 1.00 86.44 96 GLY A CA 1
ATOM 741 C C . GLY A 1 96 ? -6.937 6.236 -12.530 1.00 86.44 96 GLY A C 1
ATOM 742 O O . GLY A 1 96 ? -7.922 6.853 -12.129 1.00 86.44 96 GLY A O 1
ATOM 743 N N . PHE A 1 97 ? -5.698 6.701 -12.371 1.00 88.38 97 PHE A N 1
ATOM 744 C CA . PHE A 1 97 ? -5.351 8.016 -11.834 1.00 88.38 97 PHE A CA 1
ATOM 745 C C . PHE A 1 97 ? -4.110 8.567 -12.545 1.00 88.38 97 PHE A C 1
ATOM 747 O O . PHE A 1 97 ? -3.362 7.824 -13.182 1.00 88.38 97 PHE A O 1
ATOM 754 N N . ASP A 1 98 ? -3.875 9.872 -12.422 1.00 89.19 98 ASP A N 1
ATOM 755 C CA . ASP A 1 98 ? -2.663 10.491 -12.953 1.00 89.19 98 ASP A CA 1
ATOM 756 C C . ASP A 1 98 ? -1.447 10.124 -12.088 1.00 89.19 98 ASP A C 1
ATOM 758 O O . ASP A 1 98 ? -1.269 10.618 -10.969 1.00 89.19 98 ASP A O 1
ATOM 762 N N . ARG A 1 99 ? -0.624 9.222 -12.632 1.00 87.81 99 ARG A N 1
ATOM 763 C CA . ARG A 1 99 ? 0.578 8.666 -12.000 1.00 87.81 99 ARG A CA 1
ATOM 764 C C . ARG A 1 99 ? 1.676 9.695 -11.736 1.00 87.81 99 ARG A C 1
ATOM 766 O O . ARG A 1 99 ? 2.471 9.485 -10.823 1.00 87.81 99 ARG A O 1
ATOM 773 N N . HIS A 1 100 ? 1.705 10.801 -12.481 1.00 87.56 100 HIS A N 1
ATOM 774 C CA . HIS A 1 100 ? 2.741 11.830 -12.348 1.00 87.56 100 HIS A CA 1
ATOM 775 C C . HIS A 1 100 ? 2.646 12.605 -11.030 1.00 87.56 100 HIS A C 1
ATOM 777 O O . HIS A 1 100 ? 3.611 13.236 -10.614 1.00 87.56 100 HIS A O 1
ATOM 783 N N . ASN A 1 101 ? 1.518 12.493 -10.325 1.00 88.12 101 ASN A N 1
ATOM 784 C CA . ASN A 1 101 ? 1.363 13.038 -8.978 1.00 88.12 101 ASN A CA 1
ATOM 785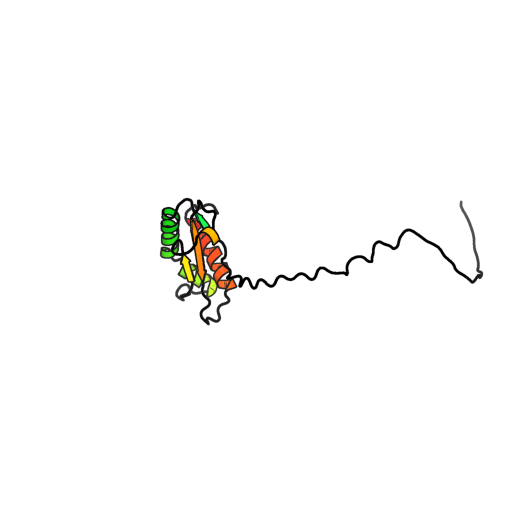 C C . ASN A 1 101 ? 2.084 12.213 -7.899 1.00 88.12 101 ASN A C 1
ATOM 787 O O . ASN A 1 101 ? 2.128 12.637 -6.745 1.00 88.12 101 ASN A O 1
ATOM 791 N N . PHE A 1 102 ? 2.601 11.028 -8.243 1.00 87.88 102 PHE A N 1
ATOM 792 C CA . PHE A 1 102 ? 3.087 10.049 -7.267 1.00 87.88 102 PHE A CA 1
ATOM 793 C C . PHE A 1 102 ? 4.486 9.524 -7.542 1.00 87.88 102 PHE A C 1
ATOM 795 O O . PHE A 1 102 ? 5.216 9.238 -6.597 1.00 87.88 102 PHE A O 1
ATOM 802 N N . CYS A 1 103 ? 4.839 9.373 -8.814 1.00 89.19 103 CYS A N 1
ATOM 803 C CA . CYS A 1 103 ? 6.114 8.820 -9.232 1.00 89.19 103 CYS A CA 1
ATOM 804 C C . CYS A 1 103 ? 6.665 9.571 -10.445 1.00 89.19 103 CYS A C 1
ATOM 806 O O . CYS A 1 103 ? 5.924 10.250 -11.163 1.00 89.19 103 CYS A O 1
ATOM 808 N N . ASP A 1 104 ? 7.959 9.384 -10.710 1.00 90.00 104 ASP A N 1
ATOM 809 C CA . ASP A 1 104 ? 8.601 9.903 -11.913 1.00 90.00 104 ASP A CA 1
ATOM 810 C C . ASP A 1 104 ? 7.896 9.401 -13.186 1.00 90.00 104 ASP A C 1
ATOM 812 O O . ASP A 1 104 ? 7.391 8.271 -13.210 1.00 90.00 104 ASP A O 1
ATOM 816 N N . PRO A 1 105 ? 7.904 10.175 -14.291 1.00 87.81 105 PRO A N 1
ATOM 817 C CA . PRO A 1 105 ? 7.179 9.829 -15.516 1.00 87.81 105 PRO A CA 1
ATOM 818 C C . PRO A 1 105 ? 7.506 8.468 -16.144 1.00 87.81 105 PRO A C 1
ATOM 820 O O . PRO A 1 105 ? 6.693 7.923 -16.896 1.00 87.81 105 PRO A O 1
ATOM 823 N N . SER A 1 106 ? 8.676 7.906 -15.854 1.00 90.38 106 SER A N 1
ATOM 824 C CA . SER A 1 106 ? 9.123 6.595 -16.335 1.00 90.38 106 SER A CA 1
ATOM 825 C C . SER A 1 106 ? 8.667 5.421 -15.461 1.00 90.38 106 SER A C 1
ATOM 827 O O . SER A 1 106 ? 8.923 4.275 -15.816 1.00 90.38 106 SER A O 1
ATOM 829 N N . THR A 1 107 ? 7.987 5.680 -14.343 1.00 93.25 107 THR A N 1
ATOM 830 C CA . THR A 1 107 ? 7.635 4.663 -13.342 1.00 93.25 107 THR A CA 1
ATOM 831 C C . THR A 1 107 ? 6.131 4.621 -13.060 1.00 93.25 107 THR A C 1
ATOM 833 O O . THR A 1 107 ? 5.353 5.448 -13.551 1.00 93.25 107 THR A O 1
ATOM 836 N N . TYR A 1 108 ? 5.706 3.594 -12.322 1.00 94.25 108 TYR A N 1
ATOM 837 C CA . TYR A 1 108 ? 4.301 3.251 -12.118 1.00 94.25 108 TYR A CA 1
ATOM 838 C C . TYR A 1 108 ? 4.007 2.982 -10.635 1.00 94.25 108 TYR A C 1
ATOM 840 O O . TYR A 1 108 ? 4.591 2.065 -10.061 1.00 94.25 108 TYR A O 1
ATOM 848 N N . PRO A 1 109 ? 3.131 3.771 -9.997 1.00 94.00 109 PRO A N 1
ATOM 849 C CA . PRO A 1 109 ? 2.849 3.678 -8.566 1.00 94.00 109 PRO A CA 1
ATOM 850 C C . PRO A 1 109 ? 1.892 2.539 -8.187 1.00 94.00 109 PRO A C 1
ATOM 852 O O . PRO A 1 109 ? 0.907 2.289 -8.877 1.00 94.00 109 PRO A O 1
ATOM 855 N N . ILE A 1 110 ? 2.092 1.971 -6.996 1.00 94.88 110 ILE A N 1
ATOM 856 C CA . ILE A 1 110 ? 1.030 1.409 -6.148 1.00 94.88 110 ILE A CA 1
ATOM 857 C C . ILE A 1 110 ? 0.705 2.450 -5.070 1.00 94.88 110 ILE A C 1
ATOM 859 O O . ILE A 1 110 ? 1.598 2.881 -4.340 1.00 94.88 110 ILE A O 1
ATOM 863 N N . VAL A 1 111 ? -0.561 2.855 -4.970 1.00 93.31 111 VAL A N 1
ATOM 864 C CA . VAL A 1 111 ? -1.047 3.940 -4.106 1.00 93.31 111 VAL A CA 1
ATOM 865 C C . VAL A 1 111 ? -2.061 3.411 -3.102 1.00 93.31 111 VAL A C 1
ATOM 867 O O . VAL A 1 111 ? -2.972 2.662 -3.455 1.00 93.31 111 VAL A O 1
ATOM 870 N N . ILE A 1 112 ? -1.946 3.864 -1.856 1.00 93.62 112 ILE A N 1
ATOM 871 C CA . ILE A 1 112 ? -2.958 3.654 -0.820 1.00 93.62 112 ILE A CA 1
ATOM 872 C C . ILE A 1 112 ? -4.036 4.724 -0.974 1.00 93.62 112 ILE A C 1
ATOM 874 O O . ILE A 1 112 ? -3.752 5.921 -0.915 1.00 93.62 112 ILE A O 1
ATOM 878 N N . ARG A 1 113 ? -5.291 4.304 -1.118 1.00 89.94 113 ARG A N 1
ATOM 879 C CA . ARG A 1 113 ? -6.446 5.200 -1.127 1.00 89.94 113 ARG A CA 1
ATOM 880 C C . ARG A 1 113 ? -7.331 4.901 0.065 1.00 89.94 113 ARG A C 1
ATOM 882 O O . ARG A 1 113 ? -7.802 3.782 0.216 1.00 89.94 113 ARG A O 1
ATOM 889 N N . PHE A 1 114 ? -7.621 5.925 0.857 1.00 89.62 114 PHE A N 1
ATOM 890 C CA . PHE A 1 114 ? -8.623 5.841 1.907 1.00 89.62 114 PHE A CA 1
ATOM 891 C C . PHE A 1 114 ? -9.520 7.078 1.895 1.00 89.62 114 PHE A C 1
ATOM 893 O O . PHE A 1 114 ? -9.047 8.218 1.907 1.00 89.62 114 PHE A O 1
ATOM 900 N N . LYS A 1 115 ? -10.836 6.860 1.867 1.00 85.12 115 LYS A N 1
ATOM 901 C CA . LYS A 1 115 ? -11.828 7.934 1.981 1.00 85.12 115 LYS A CA 1
ATOM 902 C C . LYS A 1 115 ? -12.484 7.852 3.353 1.00 85.12 115 LYS A C 1
ATOM 904 O O . LYS A 1 115 ? -13.129 6.864 3.672 1.00 85.12 115 LYS A O 1
ATOM 909 N N . LYS A 1 116 ? -12.359 8.895 4.171 1.00 77.75 116 LYS A N 1
ATOM 910 C CA . LYS A 1 116 ? -13.061 8.933 5.457 1.00 77.75 116 LYS A CA 1
ATOM 911 C C . LYS A 1 116 ? -14.567 9.072 5.204 1.00 77.75 116 LYS A C 1
ATOM 913 O O . LYS A 1 116 ? -15.016 10.138 4.790 1.00 77.75 116 LYS A O 1
ATOM 918 N N . GLU A 1 117 ? -15.341 8.017 5.433 1.00 68.69 117 GLU A N 1
ATOM 919 C CA . GLU A 1 117 ? -16.798 8.022 5.239 1.00 68.69 117 GLU A CA 1
ATOM 920 C C . GLU A 1 117 ? -17.515 7.996 6.586 1.00 68.69 117 GLU A C 1
ATOM 922 O O . GLU A 1 117 ? -17.899 6.934 7.039 1.00 68.69 117 GLU A O 1
ATOM 927 N N . GLN A 1 118 ? -17.640 9.142 7.271 1.00 61.12 118 GLN A N 1
ATOM 928 C CA . GLN A 1 118 ? -18.320 9.298 8.583 1.00 61.12 118 GLN A CA 1
ATOM 929 C C . GLN A 1 118 ? -17.915 8.310 9.705 1.00 61.12 118 GLN A C 1
ATOM 931 O O . GLN A 1 118 ? -18.409 8.403 10.824 1.00 61.12 118 GLN A O 1
ATOM 936 N N . THR A 1 119 ? -16.967 7.410 9.451 1.00 60.75 119 THR A N 1
ATOM 937 C CA . THR A 1 119 ? -16.438 6.449 10.402 1.00 60.75 119 THR A CA 1
ATOM 938 C C . THR A 1 119 ? -15.682 7.214 11.480 1.00 60.75 119 THR A C 1
ATOM 940 O O . THR A 1 119 ? -14.830 8.051 11.160 1.00 60.75 119 THR A O 1
ATOM 943 N N . GLY A 1 120 ? -15.935 6.900 12.751 1.00 73.81 120 GLY A N 1
ATOM 944 C CA . GLY A 1 120 ? -15.208 7.465 13.897 1.00 73.81 120 GLY A CA 1
ATOM 945 C C . GLY A 1 120 ? -13.709 7.133 13.929 1.00 73.81 120 GLY A C 1
ATOM 946 O O . GLY A 1 120 ? -13.007 7.558 14.838 1.00 73.81 120 GLY A O 1
ATOM 947 N N . ILE A 1 121 ? -13.209 6.392 12.937 1.00 80.19 121 ILE A N 1
ATOM 948 C CA . ILE A 1 121 ? -11.805 6.020 12.784 1.00 80.19 121 ILE A CA 1
ATOM 949 C C . ILE A 1 121 ? -10.963 7.255 12.446 1.00 80.19 121 ILE A C 1
ATOM 951 O O . ILE A 1 121 ? -11.322 8.084 11.597 1.00 80.19 121 ILE A O 1
ATOM 955 N N . ALA A 1 122 ? -9.802 7.349 13.083 1.00 84.62 122 ALA A N 1
ATOM 956 C CA . ALA A 1 122 ? -8.815 8.371 12.798 1.00 84.62 122 ALA A CA 1
ATOM 957 C C . ALA A 1 122 ? -8.106 8.071 11.457 1.00 84.62 122 ALA A C 1
ATOM 959 O O . ALA A 1 122 ? -7.533 7.000 11.250 1.00 84.62 122 ALA A O 1
ATOM 960 N N . THR A 1 123 ? -8.190 9.006 10.504 1.00 86.69 123 THR A N 1
ATOM 961 C CA . THR A 1 123 ? -7.654 8.846 9.138 1.00 86.69 123 THR A CA 1
ATOM 962 C C . THR A 1 123 ? -6.151 8.575 9.126 1.00 86.69 123 THR A C 1
ATOM 964 O O . THR A 1 123 ? -5.664 7.760 8.347 1.00 86.69 123 THR A O 1
ATOM 967 N N . ASP A 1 124 ? -5.418 9.251 10.002 1.00 87.94 124 ASP A N 1
ATOM 968 C CA . ASP A 1 124 ? -3.985 9.084 10.225 1.00 87.94 124 ASP A CA 1
ATOM 969 C C . ASP A 1 124 ? -3.631 7.665 10.688 1.00 87.94 124 ASP A C 1
ATOM 971 O O . ASP A 1 124 ? -2.667 7.086 10.186 1.00 87.94 124 ASP A O 1
ATOM 975 N N . GLN A 1 125 ? -4.436 7.070 11.574 1.00 90.06 125 GLN A N 1
ATOM 976 C CA . GLN A 1 125 ? -4.246 5.692 12.023 1.00 90.06 125 GLN A CA 1
ATOM 977 C C . GLN A 1 125 ? -4.409 4.702 10.864 1.00 90.06 125 GLN A C 1
ATOM 979 O O . GLN A 1 125 ? -3.561 3.821 10.699 1.00 90.06 125 GLN A O 1
ATOM 984 N N . VAL A 1 126 ? -5.451 4.863 10.035 1.00 92.00 126 VAL A N 1
ATOM 985 C CA . VAL A 1 126 ? -5.659 3.996 8.863 1.00 92.00 126 VAL A CA 1
ATOM 986 C C . VAL A 1 126 ? -4.477 4.106 7.913 1.00 92.00 126 VAL A C 1
ATOM 988 O O . VAL A 1 126 ? -3.906 3.082 7.548 1.00 92.00 126 VAL A O 1
ATOM 991 N N . TYR A 1 127 ? -4.052 5.319 7.554 1.00 90.69 127 TYR A N 1
ATOM 992 C CA . TYR A 1 127 ? -2.923 5.506 6.641 1.00 90.69 127 TYR A CA 1
ATOM 993 C C . TYR A 1 127 ? -1.605 4.969 7.201 1.00 90.69 127 TYR A C 1
ATOM 995 O O . TYR A 1 127 ? -0.864 4.301 6.478 1.00 90.69 127 TYR A O 1
ATOM 1003 N N . LYS A 1 128 ? -1.318 5.210 8.486 1.00 92.56 128 LYS A 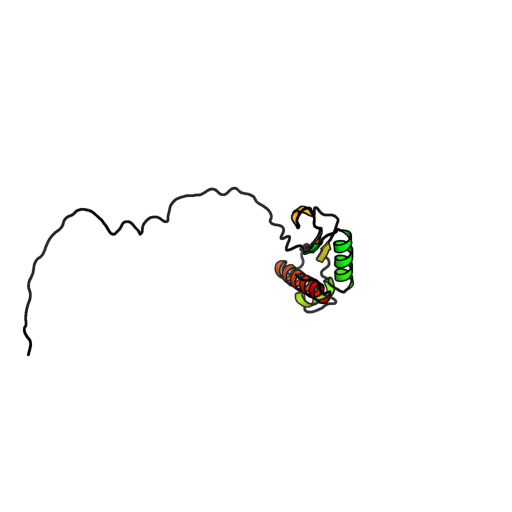N 1
ATOM 1004 C CA . LYS A 1 128 ? -0.108 4.706 9.147 1.00 92.56 128 LYS A CA 1
ATOM 1005 C C . LYS A 1 128 ? -0.014 3.188 9.029 1.00 92.56 128 LYS A C 1
ATOM 1007 O O . LYS A 1 128 ? 1.008 2.669 8.581 1.00 92.56 128 LYS A O 1
ATOM 1012 N N . TRP A 1 129 ? -1.077 2.479 9.399 1.00 95.50 129 TRP A N 1
ATOM 1013 C CA . TRP A 1 129 ? -1.084 1.020 9.335 1.00 95.50 129 TRP A CA 1
ATOM 1014 C C . TRP A 1 129 ? -1.140 0.496 7.905 1.00 95.50 129 TRP A C 1
ATOM 1016 O O . TRP A 1 129 ? -0.438 -0.458 7.587 1.00 95.50 129 TRP A O 1
ATOM 1026 N N . SER A 1 130 ? -1.872 1.172 7.023 1.00 95.38 130 SER A N 1
ATOM 1027 C CA . SER A 1 130 ? -1.907 0.876 5.588 1.00 95.38 130 SER A CA 1
ATOM 1028 C C . SER A 1 130 ? -0.514 0.882 4.964 1.00 95.38 130 SER A C 1
ATOM 1030 O O . SER A 1 130 ? -0.177 -0.025 4.201 1.00 95.38 130 SER A O 1
ATOM 1032 N N . LYS A 1 131 ? 0.314 1.873 5.316 1.00 94.56 131 LYS A N 1
ATOM 1033 C CA . LYS A 1 131 ? 1.701 1.976 4.859 1.00 94.56 131 LYS A CA 1
ATOM 1034 C C . LYS A 1 131 ? 2.569 0.855 5.426 1.00 94.56 131 LYS A C 1
ATOM 1036 O O . LYS A 1 131 ? 3.231 0.164 4.662 1.00 94.56 131 LYS A O 1
ATOM 1041 N N . ILE A 1 132 ? 2.539 0.648 6.743 1.00 95.31 132 ILE A N 1
ATOM 1042 C CA . ILE A 1 132 ? 3.348 -0.388 7.409 1.00 95.31 132 ILE A CA 1
ATOM 1043 C C . ILE A 1 132 ? 3.031 -1.775 6.840 1.00 95.31 132 ILE A C 1
ATOM 1045 O O . ILE A 1 132 ? 3.936 -2.550 6.542 1.00 95.31 132 ILE A O 1
ATOM 1049 N N . VAL A 1 133 ? 1.746 -2.087 6.663 1.00 96.81 133 VAL A N 1
ATOM 1050 C CA . VAL A 1 133 ? 1.311 -3.365 6.092 1.00 96.81 133 VAL A CA 1
ATOM 1051 C C . VAL A 1 133 ? 1.771 -3.495 4.643 1.00 96.81 133 VAL A C 1
ATOM 1053 O O . VAL A 1 133 ? 2.298 -4.546 4.289 1.00 96.81 133 VAL A O 1
ATOM 1056 N N . LEU A 1 134 ? 1.636 -2.444 3.825 1.00 95.88 134 LEU A N 1
ATOM 1057 C CA . LEU A 1 134 ? 2.108 -2.463 2.439 1.00 95.88 134 LEU A CA 1
ATOM 1058 C C . LEU A 1 134 ? 3.617 -2.738 2.374 1.00 95.88 134 LEU A C 1
ATOM 1060 O O . LEU A 1 134 ? 4.043 -3.649 1.671 1.00 95.88 134 LEU A O 1
ATOM 1064 N N . GLU A 1 135 ? 4.416 -2.004 3.147 1.00 95.00 135 GLU A N 1
ATOM 1065 C CA . GLU A 1 135 ? 5.870 -2.178 3.213 1.00 95.00 135 GLU A CA 1
ATOM 1066 C C . GLU A 1 135 ? 6.270 -3.586 3.671 1.00 95.00 135 GLU A C 1
ATOM 1068 O O . GLU A 1 135 ? 7.150 -4.214 3.080 1.00 95.00 135 GLU A O 1
ATOM 1073 N N . ASN A 1 136 ? 5.609 -4.119 4.698 1.00 96.06 136 ASN A N 1
ATOM 1074 C CA . ASN A 1 136 ? 5.879 -5.472 5.178 1.00 96.06 136 ASN A CA 1
ATOM 1075 C C . ASN A 1 136 ? 5.531 -6.520 4.118 1.00 96.06 136 ASN A C 1
ATOM 1077 O O . ASN A 1 136 ? 6.336 -7.408 3.852 1.00 96.06 136 ASN A O 1
ATOM 1081 N N . MET A 1 137 ? 4.382 -6.383 3.455 1.00 96.81 137 MET A N 1
ATOM 1082 C CA . MET A 1 137 ? 3.974 -7.295 2.386 1.00 96.81 137 MET A CA 1
ATOM 1083 C C . MET A 1 137 ? 4.899 -7.216 1.167 1.00 96.81 137 MET A C 1
ATOM 1085 O O . MET A 1 137 ? 5.123 -8.234 0.511 1.00 96.81 137 MET A O 1
ATOM 1089 N N . LEU A 1 138 ? 5.467 -6.045 0.872 1.00 94.75 138 LEU A N 1
ATOM 1090 C CA . LEU A 1 138 ? 6.508 -5.881 -0.144 1.00 94.75 138 LEU A CA 1
ATOM 1091 C C . LEU A 1 138 ? 7.798 -6.614 0.263 1.00 94.75 138 LEU A C 1
ATOM 1093 O O . LEU A 1 138 ? 8.326 -7.403 -0.522 1.00 94.75 138 LEU A O 1
ATOM 1097 N N . ARG A 1 139 ? 8.268 -6.444 1.506 1.00 94.88 139 ARG A N 1
ATOM 1098 C CA . ARG A 1 139 ? 9.458 -7.152 2.024 1.00 94.88 139 ARG A CA 1
ATOM 1099 C C . ARG A 1 139 ? 9.286 -8.668 2.041 1.00 94.88 139 ARG A C 1
ATOM 1101 O O . ARG A 1 139 ? 10.215 -9.375 1.664 1.00 94.88 139 ARG A O 1
ATOM 1108 N N . GLU A 1 140 ? 8.106 -9.168 2.413 1.00 95.94 140 GLU A N 1
ATOM 1109 C CA . GLU A 1 140 ? 7.754 -10.599 2.351 1.00 95.94 140 GLU A CA 1
ATOM 1110 C C . GLU A 1 140 ? 7.946 -11.185 0.941 1.00 95.94 140 GLU A C 1
ATOM 1112 O O . GLU A 1 140 ? 8.227 -12.370 0.790 1.00 95.94 140 GLU A O 1
ATOM 1117 N N . ARG A 1 141 ? 7.838 -10.347 -0.097 1.00 93.38 141 ARG A N 1
ATOM 1118 C CA . ARG A 1 141 ? 8.015 -10.712 -1.512 1.00 93.38 141 ARG A CA 1
ATOM 1119 C C . ARG A 1 141 ? 9.434 -10.466 -2.027 1.00 93.38 141 ARG A C 1
ATOM 1121 O O . ARG A 1 141 ? 9.670 -10.541 -3.229 1.00 93.38 141 ARG A O 1
ATOM 1128 N N . GLY A 1 142 ? 10.374 -10.137 -1.142 1.00 92.31 142 GLY A N 1
ATOM 1129 C CA . GLY A 1 142 ? 11.756 -9.822 -1.501 1.00 92.31 142 GLY A CA 1
ATOM 1130 C C . GLY A 1 142 ? 11.930 -8.467 -2.189 1.00 92.31 142 GLY A C 1
ATOM 1131 O O . GLY A 1 142 ? 13.006 -8.184 -2.716 1.00 92.31 142 GLY A O 1
ATOM 1132 N N . VAL A 1 143 ? 10.899 -7.618 -2.184 1.00 88.44 143 VAL A N 1
ATOM 1133 C CA . VAL A 1 143 ? 10.989 -6.265 -2.730 1.00 88.44 143 VAL A CA 1
ATOM 1134 C C . VAL A 1 143 ? 11.796 -5.404 -1.762 1.00 88.44 143 VAL A C 1
ATOM 1136 O O . VAL A 1 143 ? 11.468 -5.299 -0.579 1.00 88.44 143 VAL A O 1
ATOM 1139 N N . ARG A 1 144 ? 12.874 -4.798 -2.267 1.00 80.06 144 ARG A N 1
ATOM 1140 C CA . ARG A 1 144 ? 13.684 -3.845 -1.504 1.00 80.06 144 ARG A CA 1
ATOM 1141 C C . ARG A 1 144 ? 13.007 -2.477 -1.559 1.00 80.06 144 ARG A C 1
ATOM 1143 O O . ARG A 1 144 ? 12.748 -1.974 -2.649 1.00 80.06 144 ARG A O 1
ATOM 1150 N N . ILE A 1 145 ? 12.721 -1.926 -0.384 1.00 73.75 145 ILE A N 1
ATOM 1151 C CA . ILE A 1 145 ? 12.126 -0.602 -0.154 1.00 73.75 145 ILE A CA 1
ATOM 1152 C C . ILE A 1 145 ? 13.105 0.278 0.601 1.00 73.75 145 ILE A C 1
ATOM 1154 O O . ILE A 1 145 ? 13.808 -0.280 1.477 1.00 73.75 145 ILE A O 1
#

Sequence (145 aa):
MKSEVKKKRPSLSCQPVSVKSVMYALLGLCLSACSLTPSSKQESRPVYQAFCLGSEAEARRLGNDIYRNGYSSRVSYWVYGDSSIEISSLALLWEGFDRHNFCDPSTYPIVIRFKKEQTGIATDQVYKWSKIVLENMLRERGVRI